Protein AF-A0A8X6UZW6-F1 (afdb_monomer_lite)

Foldseek 3Di:
DDPPDCVQPDDPVNVVVLVVQLVCLCVVQVPDPVSSVLSNLQSQQLQQAFPVRRRRVSFDQDLPGPSVVSVCVVVVNPDDGHDDHRHDDD

Organism: Trichonephila clavipes (NCBI:txid2585209)

Radius of gyration: 15.29 Å; chains: 1; bounding box: 46×28×41 Å

pLDDT: mean 89.06, std 11.11, range [47.5, 98.25]

Sequence (90 aa):
MVTIGGKGRLTDSLIDKLSHYYGNAIRCNSTSVKEMRKALWAVWSHSCSTDDEPMHWFCPTNPNTWCKYNAAINNNLQNYKHKPSVAKAV

InterPro domains:
  IPR049012 Mutator-like transposase domain [PF20700] (5-67)

Secondary structure (DSSP, 8-state):
------TTSPPHHHHHHHHHHHHHHHHHTTT-HHHHHHHHHHHHHHHH--SSS---TTS--STT-S-HHHHHHHTT-TT--PPPPPPPP-

Structure (mmCIF, N/CA/C/O backbone):
data_AF-A0A8X6UZW6-F1
#
_entry.id   AF-A0A8X6UZW6-F1
#
loop_
_atom_site.group_PDB
_atom_site.id
_atom_site.type_symbol
_atom_site.label_atom_id
_atom_site.label_alt_id
_atom_site.label_comp_id
_atom_site.label_asym_id
_atom_site.label_entity_id
_atom_site.label_seq_id
_atom_site.pdbx_PDB_ins_code
_atom_site.Cartn_x
_atom_site.Cartn_y
_atom_site.Cartn_z
_atom_site.occupancy
_atom_site.B_iso_or_equiv
_atom_site.auth_seq_id
_atom_site.auth_comp_id
_atom_site.auth_asym_id
_atom_site.auth_atom_id
_atom_site.pdbx_PDB_model_num
ATOM 1 N N . MET A 1 1 ? 28.911 -5.546 -23.951 1.00 47.50 1 MET A N 1
ATOM 2 C CA . MET A 1 1 ? 28.469 -4.225 -23.455 1.00 47.50 1 MET A CA 1
ATOM 3 C C . MET A 1 1 ? 27.403 -4.486 -22.400 1.00 47.50 1 MET A C 1
ATOM 5 O O . MET A 1 1 ? 26.318 -4.918 -22.757 1.00 47.50 1 MET A O 1
ATOM 9 N N . VAL A 1 2 ? 27.731 -4.378 -21.110 1.00 50.94 2 VAL A N 1
ATOM 10 C CA . VAL A 1 2 ? 26.722 -4.531 -20.050 1.00 50.94 2 VAL A CA 1
ATOM 11 C C . VAL A 1 2 ? 26.025 -3.187 -19.926 1.00 50.94 2 VAL A C 1
ATOM 13 O O . VAL A 1 2 ? 26.630 -2.212 -19.489 1.00 50.94 2 VAL A O 1
ATOM 16 N N . THR A 1 3 ? 24.773 -3.102 -20.362 1.00 57.59 3 THR A N 1
ATOM 17 C CA . THR A 1 3 ? 23.949 -1.935 -20.060 1.00 57.59 3 THR A CA 1
ATOM 18 C C . THR A 1 3 ? 23.677 -1.965 -18.559 1.00 57.59 3 THR A C 1
ATOM 20 O O . THR A 1 3 ? 22.935 -2.825 -18.087 1.00 57.59 3 THR A O 1
ATOM 23 N N . ILE A 1 4 ? 24.274 -1.046 -17.795 1.00 63.81 4 ILE A N 1
ATOM 24 C CA . ILE A 1 4 ? 23.888 -0.778 -16.401 1.00 63.81 4 ILE A CA 1
ATOM 25 C C . ILE A 1 4 ? 22.524 -0.064 -16.445 1.00 63.81 4 ILE A C 1
ATOM 27 O O . ILE A 1 4 ? 22.412 1.140 -16.248 1.00 63.81 4 ILE A O 1
ATOM 31 N N . GLY A 1 5 ? 21.481 -0.786 -16.853 1.00 62.91 5 GLY A N 1
ATOM 32 C CA . GLY A 1 5 ? 20.128 -0.263 -16.998 1.00 62.91 5 GLY A CA 1
ATOM 33 C C . GLY A 1 5 ? 19.353 -0.453 -15.702 1.00 62.91 5 GLY A C 1
ATOM 34 O O . GLY A 1 5 ? 19.298 -1.563 -15.182 1.00 62.91 5 GLY A O 1
ATOM 35 N N . GLY A 1 6 ? 18.712 0.604 -15.194 1.00 64.50 6 GLY A N 1
ATOM 36 C CA . GLY A 1 6 ? 17.922 0.609 -13.952 1.00 64.50 6 GLY A CA 1
ATOM 37 C C . GLY A 1 6 ? 16.631 -0.227 -13.966 1.00 64.50 6 GLY A C 1
ATOM 38 O O . GLY A 1 6 ? 15.693 0.079 -13.232 1.00 64.50 6 GLY A O 1
ATOM 39 N N . LYS A 1 7 ? 16.552 -1.269 -14.798 1.00 67.12 7 LYS A N 1
ATOM 40 C CA . LYS A 1 7 ? 15.406 -2.177 -14.885 1.00 67.12 7 LYS A CA 1
ATOM 41 C C . LYS A 1 7 ? 15.216 -2.880 -13.535 1.00 67.12 7 LYS A C 1
ATOM 43 O O . LYS A 1 7 ? 16.139 -3.509 -13.033 1.00 67.12 7 LYS A O 1
ATOM 48 N N . GLY A 1 8 ? 14.024 -2.751 -12.952 1.00 64.38 8 GLY A N 1
ATOM 49 C CA . GLY A 1 8 ? 13.695 -3.314 -11.635 1.00 64.38 8 GLY A CA 1
ATOM 50 C C . GLY A 1 8 ? 14.063 -2.432 -10.434 1.00 64.38 8 GLY A C 1
ATOM 51 O O . GLY A 1 8 ? 13.843 -2.850 -9.303 1.00 64.38 8 GLY A O 1
ATOM 52 N N . ARG A 1 9 ? 14.589 -1.216 -10.644 1.00 74.38 9 ARG A N 1
ATOM 53 C CA . ARG A 1 9 ? 14.810 -0.243 -9.559 1.00 74.38 9 ARG A CA 1
ATOM 54 C C . ARG A 1 9 ? 13.519 0.503 -9.213 1.00 74.38 9 ARG A C 1
ATOM 56 O O . ARG A 1 9 ? 12.601 0.579 -10.031 1.00 74.38 9 ARG A O 1
ATOM 63 N N . LEU A 1 10 ? 13.469 1.102 -8.018 1.00 82.50 10 LEU A N 1
ATOM 64 C CA . LEU A 1 10 ? 12.448 2.106 -7.713 1.00 82.50 10 LEU A CA 1
ATOM 65 C C . LEU A 1 10 ? 12.545 3.244 -8.732 1.00 82.50 10 LEU A C 1
ATOM 67 O O . LEU A 1 10 ? 13.606 3.833 -8.919 1.00 82.50 10 LEU A O 1
ATOM 71 N N . THR A 1 11 ? 11.423 3.540 -9.377 1.00 87.25 11 THR A N 1
ATOM 72 C CA . THR A 1 11 ? 11.275 4.715 -10.239 1.00 87.25 11 THR A CA 1
ATOM 73 C C . THR A 1 11 ? 10.857 5.918 -9.402 1.00 87.25 11 THR A C 1
ATOM 75 O O . THR A 1 11 ? 10.086 5.729 -8.457 1.00 87.25 11 THR A O 1
ATOM 78 N N . ASP A 1 12 ? 11.220 7.131 -9.813 1.00 89.75 12 ASP A N 1
ATOM 79 C CA . ASP A 1 12 ? 10.780 8.375 -9.158 1.00 89.75 12 ASP A CA 1
ATOM 80 C C . ASP A 1 12 ? 9.255 8.421 -8.985 1.00 89.75 12 ASP A C 1
ATOM 82 O O . ASP A 1 12 ? 8.754 8.641 -7.888 1.00 89.75 12 ASP A O 1
ATOM 86 N N . SER A 1 13 ? 8.500 8.023 -10.016 1.00 90.19 13 SER A N 1
ATOM 87 C CA . SER A 1 13 ? 7.030 7.962 -9.950 1.00 90.19 13 SER A CA 1
ATOM 88 C C . SER A 1 13 ? 6.483 7.040 -8.847 1.00 90.19 13 SER A C 1
ATOM 90 O O . SER A 1 13 ? 5.426 7.298 -8.268 1.00 90.19 13 SER A O 1
ATOM 92 N N . LEU A 1 14 ? 7.199 5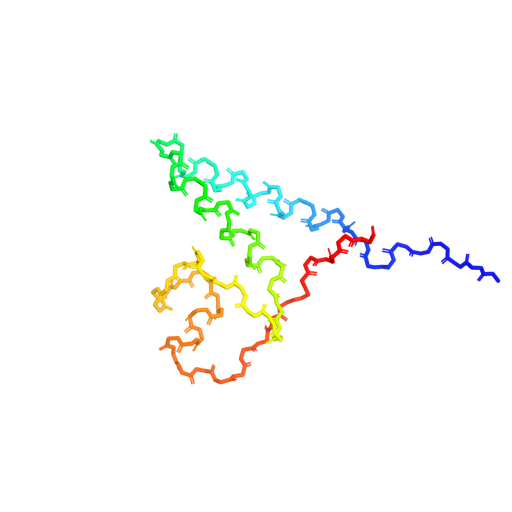.955 -8.538 1.00 89.75 14 LEU A N 1
ATOM 93 C CA . LEU A 1 14 ? 6.830 5.016 -7.479 1.00 89.75 14 LEU A CA 1
ATOM 94 C C . LEU A 1 14 ? 7.216 5.577 -6.108 1.00 89.75 14 LEU A C 1
ATOM 96 O O . LEU A 1 14 ? 6.440 5.435 -5.165 1.00 89.75 14 LEU A O 1
ATOM 100 N N . ILE A 1 15 ? 8.371 6.243 -6.013 1.00 91.88 15 ILE A N 1
ATOM 101 C CA . ILE A 1 15 ? 8.818 6.947 -4.805 1.00 91.88 15 ILE A CA 1
ATOM 102 C C . ILE A 1 15 ? 7.809 8.034 -4.429 1.00 91.88 15 ILE A C 1
ATOM 104 O O . ILE A 1 15 ? 7.345 8.060 -3.288 1.00 91.88 15 ILE A O 1
ATOM 108 N N . ASP A 1 16 ? 7.407 8.874 -5.382 1.00 95.44 16 ASP A N 1
ATOM 109 C CA . ASP A 1 16 ? 6.430 9.945 -5.167 1.00 95.44 16 ASP A CA 1
ATOM 110 C C . ASP A 1 16 ? 5.087 9.390 -4.694 1.00 95.44 16 ASP A C 1
ATOM 112 O O . ASP A 1 16 ? 4.499 9.861 -3.716 1.00 95.44 16 ASP A O 1
ATOM 116 N N . LYS A 1 17 ? 4.617 8.326 -5.352 1.00 93.38 17 LYS A N 1
ATOM 117 C CA . LYS A 1 17 ? 3.355 7.672 -5.012 1.00 93.38 17 LYS A CA 1
ATOM 118 C C . LYS A 1 17 ? 3.372 7.079 -3.605 1.00 93.38 17 LYS A C 1
ATOM 120 O O . LYS A 1 17 ? 2.421 7.282 -2.849 1.00 93.38 17 LYS A O 1
ATOM 125 N N . LEU A 1 18 ? 4.440 6.365 -3.244 1.00 94.19 18 LEU A N 1
ATOM 126 C CA . LEU A 1 18 ? 4.604 5.822 -1.897 1.00 94.19 18 LEU A CA 1
ATOM 127 C C . LEU A 1 18 ? 4.670 6.959 -0.878 1.00 94.19 18 LEU A C 1
ATOM 129 O O . LEU A 1 18 ? 3.906 6.945 0.083 1.00 94.19 18 LEU A O 1
ATOM 133 N N . SER A 1 19 ? 5.493 7.979 -1.116 1.00 96.62 19 SER A N 1
ATOM 134 C CA . SER A 1 19 ? 5.637 9.133 -0.219 1.00 96.62 19 SER A CA 1
ATOM 135 C C . SER A 1 19 ? 4.297 9.830 0.029 1.00 96.62 19 SER A C 1
ATOM 137 O O . SER A 1 19 ? 3.957 10.147 1.172 1.00 96.62 19 SER A O 1
ATOM 139 N N . HIS A 1 20 ? 3.481 9.989 -1.017 1.00 97.50 20 HIS A N 1
ATOM 140 C CA . HIS A 1 20 ? 2.130 10.527 -0.901 1.00 97.50 20 HIS A CA 1
ATOM 141 C C . HIS A 1 20 ? 1.224 9.644 -0.026 1.00 97.50 20 HIS A C 1
ATOM 143 O O . HIS A 1 20 ? 0.572 10.153 0.889 1.00 97.50 20 HIS A O 1
ATOM 149 N N . TYR A 1 21 ? 1.194 8.328 -0.263 1.00 96.25 2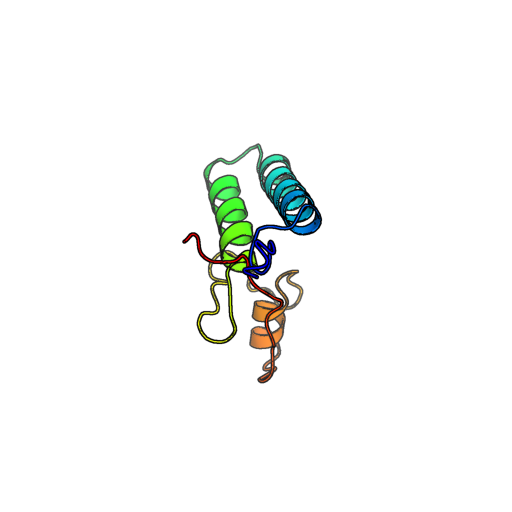1 TYR A N 1
ATOM 150 C CA . TYR A 1 21 ? 0.371 7.391 0.513 1.00 96.25 21 TYR A CA 1
ATOM 151 C C . TYR A 1 21 ? 0.792 7.299 1.976 1.00 96.25 21 TYR A C 1
ATOM 153 O O . TYR A 1 21 ? -0.063 7.360 2.859 1.00 96.25 21 TYR A O 1
ATOM 161 N N . TYR A 1 22 ? 2.094 7.220 2.239 1.00 97.44 22 TYR A N 1
ATOM 162 C CA . TYR A 1 22 ? 2.654 7.243 3.585 1.00 97.44 22 TYR A CA 1
ATOM 163 C C . TYR A 1 22 ? 2.310 8.549 4.307 1.00 97.44 22 TYR A C 1
ATOM 165 O O . TYR A 1 22 ? 1.789 8.522 5.423 1.00 97.44 22 TYR A O 1
ATOM 173 N N . GLY A 1 23 ? 2.506 9.696 3.651 1.00 98.00 23 GLY A N 1
ATOM 174 C CA . GLY A 1 23 ? 2.138 10.994 4.213 1.00 98.00 23 GLY A CA 1
ATOM 175 C C . GLY A 1 23 ? 0.642 11.103 4.519 1.00 98.00 23 GLY A C 1
ATOM 176 O O . GLY A 1 23 ? 0.264 11.633 5.564 1.00 98.00 23 GLY A O 1
ATOM 177 N N . ASN A 1 24 ? -0.217 10.571 3.646 1.00 97.12 24 ASN A N 1
ATOM 178 C CA . ASN A 1 24 ? -1.657 10.532 3.885 1.00 97.12 24 ASN A CA 1
ATOM 179 C C . ASN A 1 24 ? -2.014 9.631 5.077 1.00 97.12 24 ASN A C 1
ATOM 181 O O . ASN A 1 24 ? -2.757 10.054 5.958 1.00 97.12 24 ASN A O 1
ATOM 185 N N . ALA A 1 25 ? -1.435 8.428 5.156 1.00 96.69 25 ALA A N 1
ATOM 186 C CA . ALA A 1 25 ? -1.641 7.504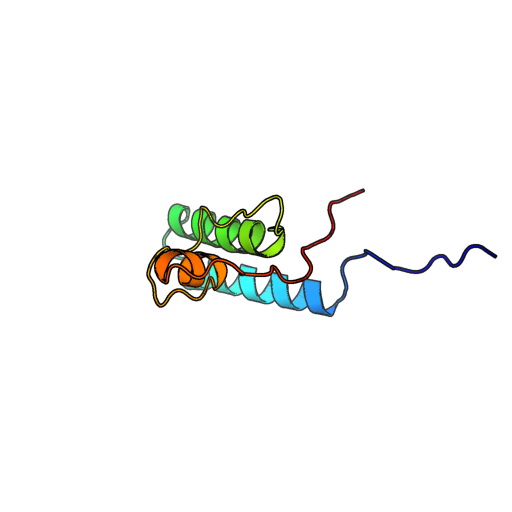 6.270 1.00 96.69 25 ALA A CA 1
ATOM 187 C C . ALA A 1 25 ? -1.279 8.138 7.624 1.00 96.69 25 ALA A C 1
ATOM 189 O O . ALA A 1 25 ? -2.023 7.972 8.589 1.00 96.69 25 ALA A O 1
ATOM 190 N N . ILE A 1 26 ? -0.188 8.907 7.686 1.00 98.00 26 ILE A N 1
ATOM 191 C CA . ILE A 1 26 ? 0.230 9.630 8.896 1.00 98.00 26 ILE A CA 1
ATOM 192 C C . ILE A 1 26 ? -0.767 10.738 9.242 1.00 98.00 26 ILE A C 1
ATOM 194 O O . ILE A 1 26 ? -1.270 10.780 10.363 1.00 98.00 26 ILE A O 1
ATOM 198 N N . ARG A 1 27 ? -1.090 11.620 8.286 1.00 98.19 27 ARG A N 1
ATOM 199 C CA . ARG A 1 27 ? -1.974 12.771 8.539 1.00 98.19 27 ARG A CA 1
ATOM 200 C C . ARG A 1 27 ? -3.395 12.351 8.914 1.00 98.19 27 ARG A C 1
ATOM 202 O O . ARG A 1 27 ? -3.966 12.937 9.826 1.00 98.19 27 ARG A O 1
ATOM 209 N N . CYS A 1 28 ? -3.945 11.325 8.264 1.00 97.19 28 CYS A N 1
ATOM 210 C CA . CYS A 1 28 ? -5.292 10.822 8.550 1.00 97.19 28 CYS A CA 1
ATOM 211 C C . CYS A 1 28 ? -5.408 10.090 9.895 1.00 97.19 28 CYS A C 1
ATOM 213 O O . CYS A 1 28 ? -6.519 9.903 10.376 1.00 97.19 28 CYS A O 1
ATOM 215 N N . ASN A 1 29 ? -4.292 9.667 10.497 1.00 97.38 29 ASN A N 1
ATOM 216 C CA . ASN A 1 29 ? -4.280 8.891 11.742 1.00 97.38 29 ASN A CA 1
ATOM 217 C C . ASN A 1 29 ? -3.417 9.555 12.830 1.00 97.38 29 ASN A C 1
ATOM 219 O O . ASN A 1 29 ? -2.892 8.878 13.713 1.00 97.38 29 ASN A O 1
ATOM 223 N N . SER A 1 30 ? -3.252 10.879 12.774 1.00 97.25 30 SER A N 1
ATOM 224 C CA . SER A 1 30 ? -2.349 11.646 13.648 1.00 97.25 30 SER A CA 1
ATOM 225 C C . SER A 1 30 ? -2.681 11.548 15.142 1.00 97.25 30 SER A C 1
ATOM 227 O O . SER A 1 30 ? -1.809 11.757 15.980 1.00 97.25 30 SER A O 1
ATOM 229 N N . THR A 1 31 ? -3.917 11.186 15.483 1.00 98.06 31 THR A N 1
ATOM 230 C CA . THR A 1 31 ? -4.403 11.057 16.863 1.00 98.06 31 THR A CA 1
ATOM 231 C C . THR A 1 31 ? -4.212 9.659 17.459 1.00 98.06 31 THR A C 1
ATOM 233 O O . THR A 1 31 ? -4.440 9.473 18.652 1.00 98.06 31 THR A O 1
ATOM 236 N N . SER A 1 32 ? -3.797 8.662 16.665 1.00 98.25 32 SER A N 1
ATOM 237 C CA . SER A 1 32 ? -3.640 7.278 17.125 1.00 98.25 32 SER A CA 1
ATOM 238 C C . SER A 1 32 ? -2.440 6.593 16.480 1.00 98.25 32 SER A C 1
ATOM 240 O O . SER A 1 32 ? -2.474 6.187 15.319 1.00 98.25 32 SER A O 1
ATOM 242 N N . VAL A 1 33 ? -1.394 6.356 17.277 1.00 97.38 33 VAL A N 1
ATOM 243 C CA . VAL A 1 33 ? -0.193 5.611 16.851 1.00 97.38 33 VAL A CA 1
ATOM 244 C C . VAL A 1 33 ? -0.548 4.204 16.364 1.00 97.38 33 VAL A C 1
ATOM 246 O O . VAL A 1 33 ? 0.040 3.703 15.405 1.00 97.38 33 VAL A O 1
ATOM 249 N N . LYS A 1 34 ? -1.533 3.559 17.000 1.00 97.31 34 LYS A N 1
ATOM 250 C CA . LYS A 1 34 ? -1.982 2.216 16.622 1.00 97.31 34 LYS A CA 1
ATOM 251 C C . LYS A 1 34 ? -2.598 2.209 15.221 1.00 97.31 34 LYS A C 1
ATOM 253 O O . LYS A 1 34 ? -2.208 1.374 14.403 1.00 97.31 34 LYS A O 1
ATOM 258 N N . GLU A 1 35 ? -3.515 3.136 14.944 1.00 96.81 35 GLU A N 1
ATOM 259 C CA . GLU A 1 35 ? -4.173 3.224 13.633 1.00 96.81 35 GLU A CA 1
ATOM 260 C C . GLU A 1 35 ? -3.214 3.731 12.557 1.00 96.81 35 GLU A C 1
ATOM 262 O O . GLU A 1 35 ? -3.200 3.198 11.450 1.00 96.81 35 GLU A O 1
ATOM 267 N N . MET A 1 36 ? -2.314 4.655 12.903 1.00 97.81 36 MET A N 1
ATOM 268 C CA . MET A 1 36 ? -1.236 5.081 12.017 1.00 97.81 36 MET A CA 1
ATOM 269 C C . MET A 1 36 ? -0.363 3.897 11.607 1.00 97.81 36 MET A C 1
ATOM 271 O O . MET A 1 36 ? -0.183 3.654 10.418 1.00 97.81 36 MET A O 1
ATOM 275 N N . ARG A 1 37 ? 0.116 3.095 12.567 1.00 96.75 37 ARG A N 1
ATOM 276 C CA . ARG A 1 37 ? 0.904 1.888 12.280 1.00 96.75 37 ARG A CA 1
ATOM 277 C C . ARG A 1 37 ? 0.147 0.932 11.361 1.00 96.75 37 ARG A C 1
ATOM 279 O O . ARG A 1 37 ? 0.729 0.417 10.411 1.00 96.75 37 ARG A O 1
ATOM 286 N N . LYS A 1 38 ? -1.143 0.707 11.617 1.00 96.38 38 LYS A N 1
ATOM 287 C CA . LYS A 1 38 ? -1.991 -0.144 10.772 1.00 96.38 38 LYS A CA 1
ATOM 288 C C . LYS A 1 38 ? -2.093 0.401 9.343 1.00 96.38 38 LYS A C 1
ATOM 290 O O . LYS A 1 38 ? -1.917 -0.360 8.397 1.00 96.38 38 LYS A O 1
ATOM 295 N N . ALA A 1 39 ? -2.313 1.705 9.181 1.00 96.50 39 ALA A N 1
ATOM 296 C CA . ALA A 1 39 ? -2.395 2.356 7.877 1.00 96.50 39 ALA A CA 1
ATOM 297 C C . ALA A 1 39 ? -1.060 2.301 7.112 1.00 96.50 39 ALA A C 1
ATOM 299 O O . ALA A 1 39 ? -1.051 2.005 5.920 1.00 96.50 39 ALA A O 1
ATOM 300 N N . LEU A 1 40 ? 0.071 2.502 7.795 1.00 96.69 40 LEU A N 1
ATOM 301 C CA . LEU A 1 40 ? 1.413 2.367 7.214 1.00 96.69 40 LEU A CA 1
ATOM 302 C C . LEU A 1 40 ? 1.660 0.946 6.685 1.00 96.69 40 LEU A C 1
ATOM 304 O O . LEU A 1 40 ? 2.121 0.772 5.556 1.00 96.69 40 LEU A O 1
ATOM 308 N N . TRP A 1 41 ? 1.302 -0.074 7.469 1.00 96.19 41 TRP A N 1
ATOM 309 C CA . TRP A 1 41 ? 1.395 -1.467 7.030 1.00 96.19 41 TRP A CA 1
ATOM 310 C C . TRP A 1 41 ? 0.422 -1.792 5.896 1.00 96.19 41 TRP A C 1
ATOM 312 O O . TRP A 1 41 ? 0.774 -2.573 5.014 1.00 96.19 41 TRP A O 1
ATOM 322 N N . ALA A 1 42 ? -0.766 -1.182 5.861 1.00 96.44 42 ALA A N 1
ATOM 323 C CA . ALA A 1 42 ? -1.685 -1.312 4.732 1.00 96.44 42 ALA A CA 1
ATOM 324 C C . ALA A 1 42 ? -1.068 -0.761 3.438 1.00 96.44 42 ALA A C 1
ATOM 326 O O . ALA A 1 42 ? -1.134 -1.433 2.415 1.00 96.44 42 ALA A O 1
ATOM 327 N N . VAL A 1 43 ? -0.405 0.403 3.484 1.00 95.69 43 VAL A N 1
ATOM 328 C CA . VAL A 1 43 ? 0.308 0.969 2.323 1.00 95.69 43 VAL A CA 1
ATOM 329 C C . VAL A 1 43 ? 1.423 0.036 1.849 1.00 95.69 43 VAL A C 1
ATOM 331 O O . VAL A 1 43 ? 1.492 -0.261 0.655 1.00 95.69 43 VAL A O 1
ATOM 334 N N . TRP A 1 44 ? 2.268 -0.451 2.765 1.00 94.06 44 TRP A N 1
ATOM 335 C CA . TRP A 1 44 ? 3.364 -1.363 2.421 1.00 94.06 44 TRP A CA 1
ATOM 336 C C . TRP A 1 44 ? 2.850 -2.659 1.793 1.00 94.06 44 TRP A C 1
ATOM 338 O O . TRP A 1 44 ? 3.194 -2.982 0.659 1.00 94.06 44 TRP A O 1
ATOM 348 N N . SER A 1 45 ? 1.981 -3.361 2.520 1.00 93.81 45 SER A N 1
ATOM 349 C CA . SER A 1 45 ? 1.469 -4.675 2.134 1.00 93.81 45 SER A CA 1
ATOM 350 C C . SER A 1 45 ? 0.685 -4.615 0.817 1.00 93.81 45 SER A C 1
ATOM 352 O O . SER A 1 45 ? 0.910 -5.439 -0.067 1.00 93.81 45 SER A O 1
ATOM 354 N N . HIS A 1 46 ? -0.097 -3.553 0.590 1.00 94.00 46 HIS A N 1
ATOM 355 C CA . HIS A 1 46 ? -0.748 -3.300 -0.697 1.00 94.00 46 HIS A CA 1
ATOM 356 C C . HIS A 1 46 ? 0.249 -3.095 -1.848 1.00 94.00 46 HIS A C 1
ATOM 358 O O . HIS A 1 46 ? -0.005 -3.525 -2.971 1.00 94.00 46 HIS A O 1
ATOM 364 N N . SER A 1 47 ? 1.376 -2.428 -1.584 1.00 92.31 47 SER A N 1
ATOM 365 C CA . SER A 1 47 ? 2.365 -2.070 -2.608 1.00 92.31 47 SER A CA 1
ATOM 366 C C . SER A 1 47 ? 3.306 -3.224 -2.970 1.00 92.31 47 SER A C 1
ATOM 368 O O . SER A 1 47 ? 3.788 -3.275 -4.101 1.00 92.31 47 SER A O 1
ATOM 370 N N . CYS A 1 48 ? 3.574 -4.147 -2.042 1.00 91.62 48 CYS A N 1
ATOM 371 C CA . CYS A 1 48 ? 4.410 -5.326 -2.289 1.00 91.62 48 CYS A CA 1
ATOM 372 C C . CYS A 1 48 ? 3.617 -6.588 -2.672 1.00 91.62 48 CYS A C 1
ATOM 374 O O . CYS A 1 48 ? 4.234 -7.579 -3.048 1.00 91.62 48 CYS A O 1
ATOM 376 N N . SER A 1 49 ? 2.281 -6.556 -2.595 1.00 94.00 49 SER A N 1
ATOM 377 C CA . SER A 1 49 ? 1.414 -7.688 -2.951 1.00 94.00 49 SER A CA 1
ATOM 378 C C . SER A 1 49 ? 1.571 -8.119 -4.408 1.00 94.00 49 SER A C 1
ATOM 380 O O . SER A 1 49 ? 1.587 -7.282 -5.315 1.00 94.00 49 SER A O 1
ATOM 382 N N . THR A 1 50 ? 1.585 -9.430 -4.628 1.00 94.50 50 THR A N 1
ATOM 383 C CA . THR A 1 50 ? 1.579 -10.064 -5.952 1.00 94.50 50 THR A CA 1
ATOM 384 C C . THR A 1 50 ? 0.392 -11.020 -6.076 1.00 94.50 50 THR A C 1
ATOM 386 O O . THR A 1 50 ? -0.333 -11.252 -5.111 1.00 94.50 50 THR A O 1
ATOM 389 N N . ASP A 1 51 ? 0.177 -11.576 -7.271 1.00 93.56 51 ASP A N 1
ATOM 390 C CA . ASP A 1 51 ? -0.834 -12.624 -7.467 1.00 93.56 51 ASP A CA 1
ATOM 391 C C . ASP A 1 51 ? -0.519 -13.887 -6.648 1.00 93.56 51 ASP A C 1
ATOM 393 O O . ASP A 1 51 ? -1.437 -14.489 -6.097 1.00 93.56 51 ASP A O 1
ATOM 397 N N . ASP A 1 52 ? 0.762 -14.251 -6.534 1.00 93.44 52 ASP A N 1
ATOM 398 C CA . ASP A 1 52 ? 1.206 -15.431 -5.782 1.00 93.44 52 ASP A CA 1
ATOM 399 C C . ASP A 1 52 ? 1.216 -15.184 -4.262 1.00 93.44 52 ASP A C 1
ATOM 401 O O . ASP A 1 52 ? 1.041 -16.110 -3.472 1.00 93.44 52 ASP A O 1
ATOM 405 N N . GLU A 1 53 ? 1.414 -13.930 -3.843 1.00 93.00 53 GLU A N 1
ATOM 406 C CA . GLU A 1 53 ? 1.511 -13.515 -2.441 1.00 93.00 53 GLU A CA 1
ATOM 407 C C . GLU A 1 53 ? 0.625 -12.271 -2.182 1.00 93.00 53 GLU A C 1
ATOM 409 O O . GLU A 1 53 ? 1.120 -11.137 -2.107 1.00 93.00 53 GLU A O 1
ATOM 414 N N . PRO A 1 54 ? -0.710 -12.443 -2.068 1.00 93.81 54 PRO A N 1
ATOM 415 C CA . PRO A 1 54 ? -1.645 -11.336 -1.872 1.00 93.81 54 PRO A CA 1
ATOM 416 C C . PRO A 1 54 ? -1.657 -10.863 -0.411 1.00 93.81 54 PRO A C 1
ATOM 418 O O . PRO A 1 54 ? -2.349 -11.405 0.452 1.00 93.81 54 PRO A O 1
ATOM 421 N N . MET A 1 55 ? -0.922 -9.794 -0.117 1.00 94.06 55 MET A N 1
ATOM 422 C CA . MET A 1 55 ? -0.747 -9.257 1.232 1.00 94.06 55 MET A CA 1
ATOM 423 C C . MET A 1 55 ? -1.695 -8.083 1.532 1.00 94.06 55 MET A C 1
ATOM 425 O O . MET A 1 55 ? -1.259 -6.949 1.693 1.00 94.06 55 MET A O 1
ATOM 429 N N . HIS A 1 56 ? -3.003 -8.324 1.670 1.00 93.75 56 HIS A N 1
ATOM 430 C CA . HIS A 1 56 ? -3.996 -7.249 1.922 1.00 93.75 56 HIS A CA 1
ATOM 431 C C . HIS A 1 56 ? -4.569 -7.221 3.350 1.00 93.75 56 HIS A C 1
ATOM 433 O O . HIS A 1 56 ? -5.608 -6.610 3.599 1.00 93.75 56 HIS A O 1
ATOM 439 N N . TRP A 1 57 ? -3.875 -7.838 4.308 1.00 89.31 57 TRP A N 1
ATOM 440 C CA . TRP A 1 57 ? -4.312 -8.066 5.699 1.00 89.31 57 TRP A CA 1
ATOM 441 C C . TRP A 1 57 ? -4.740 -6.802 6.459 1.00 89.31 57 TRP A C 1
ATOM 443 O O . TRP A 1 57 ? -5.645 -6.842 7.289 1.00 89.31 57 TRP A O 1
ATOM 453 N N . PHE A 1 58 ? -4.070 -5.675 6.199 1.00 93.31 58 PHE A N 1
ATOM 454 C CA . PHE A 1 58 ? -4.334 -4.403 6.881 1.00 93.31 58 PHE A CA 1
ATOM 455 C C . PHE A 1 58 ? -5.241 -3.465 6.082 1.00 93.31 58 PHE A C 1
ATOM 457 O O . PHE A 1 58 ? -5.623 -2.405 6.583 1.00 93.31 58 PHE A O 1
ATOM 464 N N . CYS A 1 59 ? -5.598 -3.846 4.854 1.00 93.69 59 CYS A N 1
ATOM 465 C CA . CYS A 1 59 ? -6.538 -3.089 4.046 1.00 93.69 59 CYS A CA 1
ATOM 466 C C . CYS A 1 59 ? -7.969 -3.247 4.589 1.00 93.69 59 CYS A C 1
ATOM 468 O O . CYS A 1 59 ? -8.310 -4.292 5.147 1.00 93.69 59 CYS A O 1
ATOM 470 N N . PRO A 1 60 ? -8.853 -2.252 4.394 1.00 91.38 60 PRO A N 1
ATOM 471 C CA . PRO A 1 60 ? -10.258 -2.407 4.745 1.00 91.38 60 PRO A CA 1
ATOM 472 C C . PRO A 1 60 ? -10.893 -3.542 3.935 1.00 91.38 60 PRO A C 1
ATOM 474 O O . PRO A 1 60 ? -10.603 -3.698 2.744 1.00 91.38 60 PRO A O 1
ATOM 477 N N . THR A 1 61 ? -11.765 -4.312 4.580 1.00 90.69 61 THR A N 1
ATOM 478 C CA . THR A 1 61 ? -12.441 -5.488 4.011 1.00 90.69 61 THR A CA 1
ATOM 479 C C . THR A 1 61 ? -13.869 -5.204 3.558 1.00 90.69 61 THR A C 1
ATOM 481 O O . THR A 1 61 ? -14.546 -6.120 3.117 1.00 90.69 61 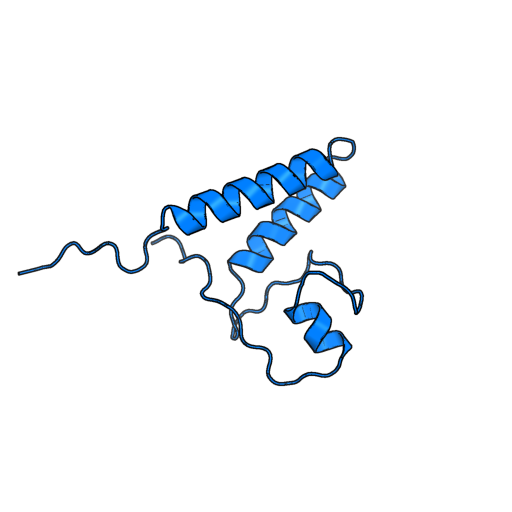THR A O 1
ATOM 484 N N . ASN A 1 62 ? -14.352 -3.963 3.658 1.00 88.38 62 ASN A N 1
ATOM 485 C CA . ASN A 1 62 ? -15.694 -3.626 3.183 1.00 88.38 62 ASN A CA 1
ATOM 486 C C . ASN A 1 62 ? -15.782 -3.713 1.639 1.00 88.38 62 ASN A C 1
ATOM 488 O O . ASN A 1 62 ? -14.778 -3.480 0.969 1.00 88.38 62 ASN A O 1
ATOM 492 N N . PRO A 1 63 ? -16.957 -4.009 1.047 1.00 85.00 63 PRO A N 1
ATOM 493 C CA . PRO A 1 63 ? -17.100 -4.128 -0.411 1.00 85.00 63 PRO A CA 1
ATOM 494 C C . PRO A 1 63 ? -16.748 -2.852 -1.192 1.00 85.00 63 PRO A C 1
ATOM 496 O O . PRO A 1 63 ? -16.242 -2.936 -2.307 1.00 85.00 63 PRO A O 1
ATOM 499 N N . ASN A 1 64 ? -16.948 -1.676 -0.586 1.00 88.25 64 ASN A N 1
ATOM 500 C CA . ASN A 1 64 ? -16.645 -0.363 -1.174 1.00 88.25 64 ASN A CA 1
ATOM 501 C C . ASN A 1 64 ? -15.251 0.160 -0.777 1.00 88.25 64 ASN A C 1
ATOM 503 O O . ASN A 1 64 ? -15.027 1.367 -0.671 1.00 88.25 64 ASN A O 1
ATOM 507 N N . THR A 1 65 ? -14.309 -0.748 -0.520 1.00 91.19 65 THR A N 1
ATOM 508 C CA . THR A 1 65 ? -12.953 -0.403 -0.087 1.00 91.19 65 THR A CA 1
ATOM 509 C C . THR A 1 65 ? -12.125 0.122 -1.254 1.00 91.19 65 THR A C 1
ATOM 511 O O . THR A 1 65 ? -12.282 -0.285 -2.405 1.00 91.19 65 THR A O 1
ATOM 514 N N . TRP A 1 66 ? -11.157 0.987 -0.956 1.00 91.50 66 TRP A N 1
ATOM 515 C CA . TRP A 1 66 ? -10.151 1.403 -1.934 1.00 91.50 66 TRP A CA 1
ATOM 516 C C . TRP A 1 66 ? -9.231 0.240 -2.350 1.00 91.50 66 TRP A C 1
ATOM 518 O O . TRP A 1 66 ? -8.609 0.281 -3.416 1.00 91.50 66 TRP A O 1
ATOM 528 N N . CYS A 1 67 ? -9.141 -0.812 -1.528 1.00 94.25 67 CYS A N 1
ATOM 529 C CA . CYS A 1 67 ? -8.372 -2.010 -1.834 1.00 94.25 67 CYS A CA 1
ATOM 530 C C . CYS A 1 67 ? -9.119 -2.893 -2.840 1.00 94.25 67 CYS A C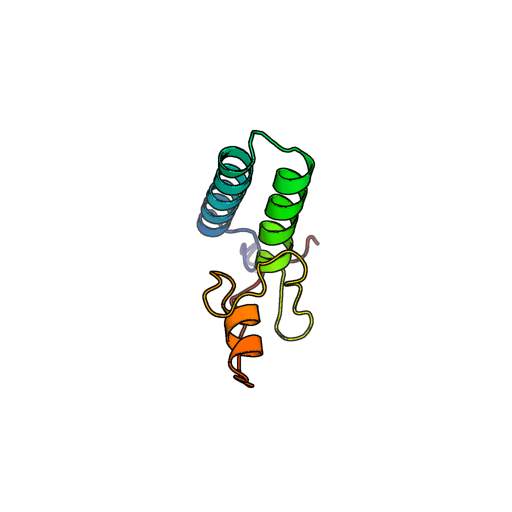 1
ATOM 532 O O . CYS A 1 67 ? -9.927 -3.746 -2.480 1.00 94.25 67 CYS A O 1
ATOM 534 N N . LYS A 1 68 ? -8.816 -2.715 -4.127 1.00 93.19 68 LYS A N 1
ATOM 535 C CA . LYS A 1 68 ? -9.502 -3.436 -5.207 1.00 93.19 68 LYS A CA 1
ATOM 536 C C . LYS A 1 68 ? -9.419 -4.963 -5.095 1.00 93.19 68 LYS A C 1
ATOM 538 O O . LYS A 1 68 ? -10.355 -5.624 -5.524 1.00 93.19 68 LYS A O 1
ATOM 543 N N . TYR A 1 69 ? -8.352 -5.506 -4.503 1.00 94.50 69 TYR A N 1
ATOM 544 C CA . TYR A 1 69 ? -8.254 -6.937 -4.206 1.00 94.50 69 TYR A CA 1
ATOM 545 C C . TYR A 1 69 ? -9.337 -7.363 -3.206 1.00 94.50 69 TYR A C 1
ATOM 547 O O . TYR A 1 69 ? -10.170 -8.203 -3.525 1.00 94.50 69 TYR A O 1
ATOM 555 N N . ASN A 1 70 ? -9.403 -6.723 -2.033 1.00 94.00 70 ASN A N 1
ATOM 556 C CA . ASN A 1 70 ? -10.430 -7.033 -1.035 1.00 94.00 70 ASN A CA 1
ATOM 557 C C . ASN A 1 70 ? -11.843 -6.777 -1.578 1.00 94.00 70 ASN A C 1
ATOM 559 O O . ASN A 1 70 ? -12.742 -7.572 -1.320 1.00 94.00 70 ASN A O 1
ATOM 563 N N . ALA A 1 71 ? -12.047 -5.711 -2.358 1.00 93.62 71 ALA A N 1
ATOM 564 C CA . ALA A 1 71 ? -13.323 -5.462 -3.026 1.00 93.62 71 ALA A CA 1
ATOM 565 C C . ALA A 1 71 ? -13.687 -6.610 -3.986 1.00 93.62 71 ALA A C 1
ATOM 567 O O . ALA A 1 71 ? -14.821 -7.079 -3.974 1.00 93.62 71 ALA A O 1
ATOM 568 N N . ALA A 1 72 ? -12.731 -7.105 -4.777 1.00 92.88 72 ALA A N 1
ATOM 569 C CA . ALA A 1 72 ? -12.935 -8.228 -5.689 1.00 92.88 72 ALA A CA 1
ATOM 570 C C . ALA A 1 72 ? -13.298 -9.522 -4.947 1.00 92.88 72 ALA A C 1
ATOM 572 O O . ALA A 1 72 ? -14.273 -10.172 -5.322 1.00 92.88 72 ALA A O 1
ATOM 573 N N . ILE A 1 73 ? -12.590 -9.844 -3.860 1.00 92.00 73 ILE A N 1
ATOM 574 C CA . ILE A 1 73 ? -12.890 -11.010 -3.016 1.00 92.00 73 ILE A CA 1
ATOM 575 C C . ILE A 1 73 ? -14.304 -10.917 -2.429 1.00 92.00 73 ILE A C 1
ATOM 577 O O . ILE A 1 73 ? -15.064 -11.875 -2.520 1.00 92.00 73 ILE A O 1
ATOM 581 N N . ASN A 1 74 ? -14.701 -9.752 -1.902 1.00 90.69 74 ASN A N 1
ATOM 582 C CA . ASN A 1 74 ? -16.053 -9.552 -1.363 1.00 90.69 74 ASN A CA 1
ATOM 583 C C . ASN A 1 74 ? -17.157 -9.688 -2.422 1.00 90.69 74 ASN A C 1
ATOM 585 O O . ASN A 1 74 ? -18.275 -10.072 -2.095 1.00 90.69 74 ASN A O 1
ATOM 589 N N . ASN A 1 75 ? -16.852 -9.375 -3.682 1.00 89.19 75 ASN A N 1
ATOM 590 C CA . ASN A 1 75 ? -17.782 -9.499 -4.804 1.00 89.19 75 ASN A CA 1
ATOM 591 C C . ASN A 1 75 ? -17.645 -10.840 -5.556 1.00 89.19 75 ASN A C 1
ATOM 593 O O . ASN A 1 75 ? -18.192 -10.978 -6.647 1.00 89.19 75 ASN A O 1
ATOM 597 N N . ASN A 1 76 ? -16.924 -11.826 -5.004 1.00 88.75 76 ASN A N 1
ATOM 598 C CA . ASN A 1 76 ? -16.677 -13.139 -5.621 1.00 88.75 76 ASN A CA 1
ATOM 599 C C . ASN A 1 76 ? -16.047 -13.076 -7.030 1.00 88.75 76 ASN A C 1
ATOM 601 O O . ASN A 1 76 ? -16.283 -13.943 -7.874 1.00 88.75 76 ASN A O 1
ATOM 605 N N . LEU A 1 77 ? -15.224 -12.061 -7.303 1.00 88.62 77 LEU A N 1
ATOM 606 C CA . LEU A 1 77 ? -14.494 -11.938 -8.564 1.00 88.62 77 LEU A CA 1
ATOM 607 C C . LEU A 1 77 ? -13.222 -12.793 -8.520 1.00 88.62 77 LEU A C 1
ATOM 609 O O . LEU A 1 77 ? -12.284 -12.485 -7.790 1.00 88.62 77 LEU A O 1
ATOM 613 N N . GLN A 1 78 ? -13.167 -13.847 -9.336 1.00 78.50 78 GLN A N 1
ATOM 614 C CA . GLN A 1 78 ? -12.084 -14.841 -9.271 1.00 78.50 78 GLN A CA 1
ATOM 615 C C . GLN A 1 78 ? -10.784 -14.454 -9.997 1.00 78.50 78 GLN A C 1
ATOM 617 O O . GLN A 1 78 ? -9.771 -15.122 -9.831 1.00 78.50 78 GLN A O 1
ATOM 622 N N . ASN A 1 79 ? -10.776 -13.363 -10.770 1.00 86.81 79 ASN A N 1
ATOM 623 C CA . ASN A 1 79 ? -9.675 -13.035 -11.689 1.00 86.81 79 ASN A CA 1
ATOM 624 C C . ASN A 1 79 ? -9.016 -11.678 -11.403 1.00 86.81 79 ASN A C 1
ATOM 626 O O . ASN A 1 79 ? -8.649 -10.951 -12.329 1.00 86.81 79 ASN A O 1
ATOM 630 N N . TYR A 1 80 ? -8.880 -11.299 -10.131 1.00 91.50 80 TYR A N 1
ATOM 631 C CA . TYR A 1 80 ? -8.141 -10.083 -9.797 1.00 91.50 80 TYR A CA 1
ATOM 632 C C . TYR A 1 80 ? -6.660 -10.232 -10.168 1.00 91.50 80 TYR A C 1
ATOM 634 O O . TYR A 1 80 ? -6.036 -11.243 -9.855 1.00 91.50 80 TYR A O 1
ATOM 642 N N . LYS A 1 81 ? -6.099 -9.202 -10.809 1.00 94.38 81 LYS A N 1
ATOM 643 C CA . LYS A 1 81 ? -4.682 -9.129 -11.171 1.00 94.38 81 LYS A CA 1
ATOM 644 C C . LYS A 1 81 ? -4.005 -7.962 -10.473 1.00 94.38 81 LYS A C 1
ATOM 646 O O . LYS A 1 81 ? -4.471 -6.821 -10.555 1.00 94.38 81 LYS A O 1
ATOM 651 N N . HIS A 1 82 ? -2.905 -8.248 -9.786 1.00 93.00 82 HIS A N 1
ATOM 652 C CA . HIS A 1 82 ? -2.108 -7.233 -9.119 1.00 93.00 82 HIS A CA 1
ATOM 653 C C . HIS A 1 82 ? -1.399 -6.336 -10.128 1.00 93.00 82 HIS A C 1
ATOM 655 O O . HIS A 1 82 ? -1.005 -6.737 -11.224 1.00 93.00 82 HIS A O 1
ATOM 661 N N . LYS A 1 83 ? -1.233 -5.076 -9.731 1.00 88.94 83 LYS A N 1
ATOM 662 C CA . LYS A 1 83 ? -0.332 -4.1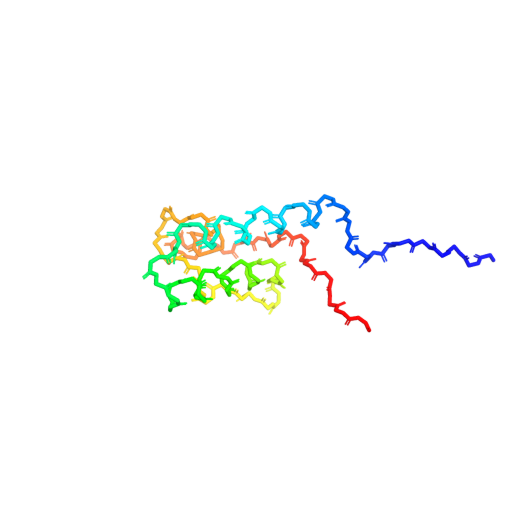58 -10.427 1.00 88.94 83 LYS A CA 1
ATOM 663 C C . LYS A 1 83 ? 1.118 -4.575 -10.153 1.00 88.94 83 LYS A C 1
ATOM 665 O O . LYS A 1 83 ? 1.347 -5.267 -9.163 1.00 88.94 83 LYS A O 1
ATOM 670 N N . PRO A 1 84 ? 2.088 -4.121 -10.970 1.00 87.94 84 PRO A N 1
ATOM 671 C CA . PRO A 1 84 ? 3.499 -4.342 -10.679 1.00 87.94 84 PRO A CA 1
ATOM 672 C C . PRO A 1 84 ? 3.822 -3.947 -9.235 1.00 87.94 84 PRO A C 1
ATOM 674 O O . PRO A 1 84 ? 3.562 -2.810 -8.830 1.00 87.94 84 PRO A O 1
ATOM 677 N N . SER A 1 85 ? 4.327 -4.911 -8.469 1.00 89.25 85 SER A N 1
ATOM 678 C CA . SER A 1 85 ? 4.678 -4.720 -7.069 1.00 89.25 85 SER A CA 1
ATOM 679 C C . SER A 1 85 ? 5.982 -3.937 -6.947 1.00 89.25 85 SER A C 1
ATOM 681 O O . SER A 1 85 ? 6.801 -3.890 -7.871 1.00 89.25 85 SER A O 1
ATOM 683 N N . VAL A 1 86 ? 6.204 -3.344 -5.776 1.00 88.31 86 VAL A N 1
ATOM 684 C CA . VAL A 1 86 ? 7.528 -2.830 -5.409 1.00 88.31 86 VAL A CA 1
ATOM 685 C C . VAL A 1 86 ? 8.531 -3.984 -5.499 1.00 88.31 86 VAL A C 1
ATOM 687 O O . VAL A 1 86 ? 8.267 -5.083 -5.004 1.00 88.31 86 VAL A O 1
ATOM 690 N N . ALA A 1 87 ? 9.663 -3.749 -6.166 1.00 81.25 87 ALA A N 1
ATOM 691 C CA . ALA A 1 87 ? 10.714 -4.750 -6.287 1.00 81.25 87 ALA A CA 1
ATOM 692 C C . ALA A 1 87 ? 11.255 -5.120 -4.900 1.00 81.25 87 ALA A C 1
ATOM 694 O O . ALA A 1 87 ? 11.429 -4.253 -4.039 1.00 81.25 87 ALA A O 1
ATOM 695 N N . LYS A 1 88 ? 11.535 -6.410 -4.687 1.00 76.69 88 LYS A N 1
ATOM 696 C CA . LYS A 1 88 ? 12.231 -6.858 -3.478 1.00 76.69 88 LYS A CA 1
ATOM 697 C C . LYS A 1 88 ? 13.634 -6.244 -3.473 1.00 76.69 88 LYS A C 1
ATOM 699 O O . LYS A 1 88 ? 14.258 -6.118 -4.527 1.00 76.69 88 LYS A O 1
ATOM 704 N N . ALA A 1 89 ? 14.099 -5.831 -2.296 1.00 71.31 89 ALA A N 1
ATOM 705 C CA . ALA A 1 89 ? 15.485 -5.411 -2.134 1.00 71.31 89 ALA A CA 1
ATOM 706 C C . ALA A 1 89 ? 16.413 -6.579 -2.514 1.00 71.31 89 ALA A C 1
ATOM 708 O O . ALA A 1 89 ? 16.094 -7.731 -2.211 1.00 71.31 89 ALA A O 1
ATOM 709 N N . VAL A 1 90 ? 17.504 -6.263 -3.214 1.00 61.91 90 VAL A N 1
ATOM 710 C CA . VAL A 1 90 ? 18.544 -7.208 -3.655 1.00 61.91 90 VAL A CA 1
ATOM 711 C C . VAL A 1 90 ? 19.733 -7.198 -2.714 1.00 61.91 90 VAL A C 1
ATOM 713 O O . VAL A 1 90 ? 20.010 -6.116 -2.147 1.00 61.91 90 VAL A O 1
#